Protein AF-A0A822GKU7-F1 (afdb_monomer_lite)

Structure (mmCIF, N/CA/C/O backbone):
data_AF-A0A822GKU7-F1
#
_entry.id   AF-A0A822GKU7-F1
#
loop_
_atom_site.group_PDB
_atom_site.id
_atom_site.type_symbol
_atom_site.label_atom_id
_atom_site.label_alt_id
_atom_site.label_comp_id
_atom_site.label_asym_id
_atom_site.label_entity_id
_atom_site.label_seq_id
_atom_site.pdbx_PDB_ins_code
_atom_site.Cartn_x
_atom_site.Cartn_y
_atom_site.Cartn_z
_atom_site.occupancy
_atom_site.B_iso_or_equiv
_atom_site.auth_seq_id
_atom_site.auth_comp_id
_atom_site.auth_asym_id
_atom_site.auth_atom_id
_atom_site.pdbx_PDB_model_num
ATOM 1 N N . PHE A 1 1 ? -7.610 19.304 4.321 1.00 60.22 1 PHE A N 1
ATOM 2 C CA . PHE A 1 1 ? -6.460 18.652 4.971 1.00 60.22 1 PHE A CA 1
ATOM 3 C C . PHE A 1 1 ? -5.794 19.687 5.851 1.00 60.22 1 PHE A C 1
ATOM 5 O O . PHE A 1 1 ? -5.319 20.675 5.310 1.00 60.22 1 PHE A O 1
ATOM 12 N N . GLU A 1 2 ? -5.860 19.538 7.175 1.00 70.50 2 GLU A N 1
ATOM 13 C CA . GLU A 1 2 ? -5.303 20.542 8.098 1.00 70.50 2 GLU A CA 1
ATOM 14 C C . GLU A 1 2 ? -3.839 20.234 8.445 1.00 70.50 2 GLU A C 1
ATOM 16 O O . GLU A 1 2 ? -3.023 21.150 8.479 1.00 70.50 2 GLU A O 1
ATOM 21 N N . HIS A 1 3 ? -3.467 18.950 8.588 1.00 82.50 3 HIS A N 1
ATOM 22 C CA . HIS A 1 3 ? -2.095 18.525 8.893 1.00 82.50 3 HIS A CA 1
ATOM 23 C C . HIS A 1 3 ? -1.726 17.175 8.252 1.00 82.50 3 HIS A C 1
ATOM 25 O O . HIS A 1 3 ? -2.562 16.278 8.136 1.00 82.50 3 HIS A O 1
ATOM 31 N N . VAL A 1 4 ? -0.449 17.009 7.880 1.00 83.69 4 VAL A N 1
ATOM 32 C CA . VAL A 1 4 ? 0.063 15.784 7.228 1.00 83.69 4 VAL A CA 1
ATOM 33 C C . VAL A 1 4 ? 0.046 14.560 8.150 1.00 83.69 4 VAL A C 1
ATOM 35 O O . VAL A 1 4 ? -0.083 13.442 7.674 1.00 83.69 4 VAL A O 1
ATOM 38 N N . ASN A 1 5 ? 0.140 14.772 9.466 1.00 86.19 5 ASN A N 1
ATOM 39 C CA . ASN A 1 5 ? 0.141 13.720 10.483 1.00 86.19 5 ASN A CA 1
ATOM 40 C C . ASN A 1 5 ? -1.225 13.630 11.184 1.00 86.19 5 ASN A C 1
ATOM 42 O O . ASN A 1 5 ? -1.314 13.633 12.410 1.00 86.19 5 ASN A O 1
ATOM 46 N N . THR A 1 6 ? -2.306 13.654 10.402 1.00 88.50 6 THR A N 1
ATOM 47 C CA . THR A 1 6 ? -3.644 13.422 10.959 1.00 88.50 6 THR A CA 1
ATOM 48 C C . THR A 1 6 ? -3.729 11.961 11.423 1.00 88.50 6 THR A C 1
ATOM 50 O O . THR A 1 6 ? -3.396 11.087 10.619 1.00 88.50 6 THR A O 1
ATOM 53 N N . PRO A 1 7 ? -4.170 11.678 12.664 1.00 91.00 7 PRO A N 1
ATOM 54 C CA . PRO A 1 7 ? -4.293 10.312 13.165 1.00 91.00 7 PRO A CA 1
ATOM 55 C C . PRO A 1 7 ? -5.258 9.459 12.344 1.00 91.00 7 PRO A C 1
ATOM 57 O O . PRO A 1 7 ? -6.225 9.973 11.772 1.00 91.00 7 PRO A O 1
ATOM 60 N N . PHE A 1 8 ? -5.029 8.148 12.364 1.00 92.25 8 PHE A N 1
ATOM 61 C CA . PHE A 1 8 ? -5.957 7.173 11.811 1.00 92.25 8 PHE A CA 1
ATOM 62 C C . PHE A 1 8 ? -7.338 7.278 12.471 1.00 92.25 8 PHE A C 1
ATOM 64 O O . PHE A 1 8 ? -7.472 7.292 13.695 1.00 92.25 8 PHE A O 1
ATOM 71 N N . ASP A 1 9 ? -8.381 7.322 11.645 1.00 92.44 9 ASP A N 1
ATOM 72 C CA . ASP A 1 9 ? -9.775 7.289 12.073 1.00 92.44 9 ASP A CA 1
ATOM 73 C C . ASP A 1 9 ? -10.513 6.093 11.459 1.00 92.44 9 ASP A C 1
ATOM 75 O O . ASP A 1 9 ? -10.900 6.106 10.286 1.00 92.44 9 ASP A O 1
ATOM 79 N N . ASN A 1 10 ? -10.794 5.077 12.278 1.00 92.69 10 ASN A N 1
ATOM 80 C CA . ASN A 1 10 ? -11.506 3.879 11.834 1.00 92.69 10 ASN A CA 1
ATOM 81 C C . ASN A 1 10 ? -12.940 4.161 11.337 1.00 92.69 10 ASN A C 1
ATOM 83 O O . ASN A 1 10 ? -13.558 3.317 10.690 1.00 92.69 10 ASN A O 1
ATOM 87 N N . LYS A 1 11 ? -13.521 5.340 11.590 1.00 93.81 11 LYS A N 1
ATOM 88 C CA . LYS A 1 11 ? -14.833 5.693 11.023 1.00 93.81 11 LYS A CA 1
ATOM 89 C C . LYS A 1 11 ? -14.733 6.023 9.534 1.00 93.81 11 LYS A C 1
ATOM 91 O O . LYS A 1 11 ? -15.667 5.725 8.789 1.00 93.81 11 LYS A O 1
ATOM 96 N N . LYS A 1 12 ? -13.600 6.563 9.077 1.00 91.44 12 LYS A N 1
ATOM 97 C CA . LYS A 1 12 ? -13.335 6.852 7.658 1.00 91.44 12 LYS A CA 1
ATOM 98 C C . LYS A 1 12 ? -13.034 5.573 6.881 1.00 91.44 12 LYS A C 1
ATOM 100 O O . LYS A 1 12 ? -12.815 4.509 7.459 1.00 91.44 12 LYS A O 1
ATOM 105 N N . PHE A 1 13 ? -13.063 5.648 5.555 1.00 91.94 13 PHE A N 1
ATOM 106 C CA . PHE A 1 13 ? -12.635 4.526 4.724 1.00 91.94 13 PHE A CA 1
ATOM 107 C C . PHE A 1 13 ? -11.136 4.242 4.928 1.00 91.94 13 PHE A C 1
ATOM 109 O O . PHE A 1 13 ? -10.328 5.169 4.889 1.00 91.94 13 PHE A O 1
ATOM 116 N N . ASN A 1 14 ? -10.788 2.970 5.129 1.00 93.56 14 ASN A N 1
ATOM 117 C CA . ASN A 1 14 ? -9.424 2.467 5.296 1.00 93.56 14 ASN A CA 1
ATOM 118 C C . ASN A 1 14 ? -9.326 1.039 4.731 1.00 93.56 14 ASN A C 1
ATOM 120 O O . ASN A 1 14 ? -10.351 0.400 4.471 1.00 93.56 14 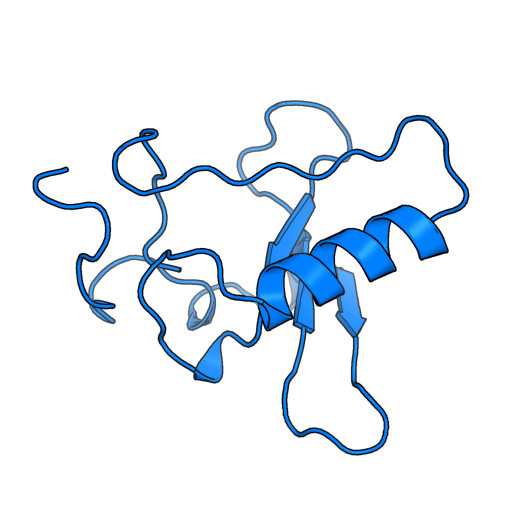ASN A O 1
ATOM 124 N N . PHE A 1 15 ? -8.109 0.520 4.558 1.00 94.25 15 PHE A N 1
ATOM 125 C CA . PHE A 1 15 ? -7.909 -0.768 3.889 1.00 94.25 15 PHE A CA 1
ATOM 126 C C . PHE A 1 15 ? -8.292 -2.001 4.724 1.00 94.25 15 PHE A C 1
ATOM 128 O O . PHE A 1 15 ? -8.282 -3.104 4.183 1.00 94.25 15 PHE A O 1
ATOM 135 N N . ASN A 1 16 ? -8.720 -1.861 5.986 1.00 93.56 16 ASN A N 1
ATOM 136 C CA . ASN A 1 16 ? -9.376 -2.958 6.721 1.00 93.56 16 ASN A CA 1
ATOM 137 C C . ASN A 1 16 ? -10.814 -3.214 6.241 1.00 93.56 16 ASN A C 1
ATOM 139 O O . ASN A 1 16 ? -11.422 -4.202 6.639 1.00 93.56 16 ASN A O 1
ATOM 143 N N . LYS A 1 17 ? -11.360 -2.340 5.384 1.00 94.25 17 LYS A N 1
ATOM 144 C CA . LYS A 1 17 ? -12.740 -2.413 4.876 1.00 94.25 17 LYS A CA 1
ATOM 145 C C . LYS A 1 17 ? -12.851 -2.888 3.424 1.00 94.25 17 LYS A C 1
ATOM 147 O O . LYS A 1 17 ? -13.963 -2.927 2.902 1.00 94.25 17 LYS A O 1
ATOM 152 N N . ILE A 1 18 ? -11.730 -3.191 2.766 1.00 94.69 18 ILE A N 1
ATOM 153 C CA . ILE A 1 18 ? -11.745 -3.780 1.417 1.00 94.69 18 ILE A CA 1
ATOM 154 C C . ILE A 1 18 ? -12.233 -5.223 1.484 1.00 94.69 18 ILE A C 1
ATOM 156 O O . ILE A 1 18 ? -12.136 -5.869 2.531 1.00 94.69 18 ILE A O 1
ATOM 160 N N . LYS A 1 19 ? -12.720 -5.731 0.358 1.00 95.12 19 LYS A N 1
ATOM 161 C CA . LYS A 1 19 ? -13.078 -7.141 0.236 1.00 95.12 19 LYS A CA 1
ATOM 162 C C . LYS A 1 19 ? -11.851 -7.985 -0.092 1.00 95.12 19 LYS A C 1
ATOM 164 O O . LYS A 1 19 ? -10.893 -7.492 -0.687 1.00 95.12 19 LYS A O 1
ATOM 169 N N . ASP A 1 20 ? -11.901 -9.267 0.246 1.00 94.12 20 ASP A N 1
ATOM 170 C CA . ASP A 1 20 ? -10.785 -10.179 -0.011 1.00 94.12 20 ASP A CA 1
ATOM 171 C C . ASP A 1 20 ? -10.527 -10.363 -1.515 1.00 94.12 20 ASP A C 1
ATOM 173 O O . ASP A 1 20 ? -9.384 -10.557 -1.917 1.00 94.12 20 ASP A O 1
ATOM 177 N N . GLU A 1 21 ? -11.545 -10.208 -2.372 1.00 95.62 21 GLU A N 1
ATOM 178 C CA . GLU A 1 21 ? -11.378 -10.295 -3.830 1.00 95.62 21 GLU A CA 1
ATOM 179 C C . GLU A 1 21 ? -10.609 -9.106 -4.431 1.00 95.62 21 GLU A C 1
ATOM 181 O O . GLU A 1 21 ? -10.190 -9.162 -5.587 1.00 95.62 21 GLU A O 1
ATOM 186 N N . GLU A 1 22 ? -10.417 -8.023 -3.671 1.00 95.81 22 GLU A N 1
ATOM 187 C CA . GLU A 1 22 ? -9.589 -6.886 -4.089 1.00 95.81 22 GLU A CA 1
ATOM 188 C C . GLU A 1 22 ? -8.092 -7.146 -3.847 1.00 95.81 22 GLU A C 1
ATOM 190 O O . GLU A 1 22 ? -7.255 -6.376 -4.320 1.00 95.81 22 GLU A O 1
ATOM 195 N N . ILE A 1 23 ? -7.731 -8.219 -3.135 1.00 95.62 23 ILE A N 1
ATOM 196 C CA . ILE A 1 23 ? -6.344 -8.570 -2.818 1.00 95.62 23 ILE A CA 1
ATOM 197 C C . ILE A 1 23 ? -5.757 -9.416 -3.952 1.00 95.62 23 ILE A C 1
ATOM 199 O O . ILE A 1 23 ? -6.228 -10.514 -4.235 1.00 95.62 23 ILE A O 1
ATOM 203 N N . LEU A 1 24 ? -4.692 -8.918 -4.588 1.00 94.62 24 LEU A N 1
ATOM 204 C CA . LEU A 1 24 ? -3.964 -9.653 -5.629 1.00 94.62 24 LEU A CA 1
ATOM 205 C C . LEU A 1 24 ? -2.867 -10.530 -5.030 1.00 94.62 24 LEU A C 1
ATOM 207 O O . LEU A 1 24 ? -2.710 -11.684 -5.421 1.00 94.62 24 LEU A O 1
ATOM 211 N N . PHE A 1 25 ? -2.103 -9.973 -4.088 1.00 91.62 25 PHE A N 1
ATOM 212 C CA . PHE A 1 25 ? -0.977 -10.651 -3.454 1.00 91.62 25 PHE A CA 1
ATOM 213 C C . PHE A 1 25 ? -0.870 -10.259 -1.976 1.00 91.62 25 PHE A C 1
ATOM 215 O O . PHE A 1 25 ? -1.065 -9.091 -1.629 1.00 91.62 25 PHE A O 1
ATOM 222 N N . SER A 1 26 ? -0.504 -11.232 -1.137 1.00 89.81 26 SER A N 1
ATOM 223 C CA . SER A 1 26 ? 0.020 -11.011 0.216 1.00 89.81 26 SER A CA 1
ATOM 224 C C . SER A 1 26 ? 1.512 -11.293 0.190 1.00 89.81 26 SER A C 1
ATOM 226 O O . SER A 1 26 ? 1.938 -12.341 -0.298 1.00 89.81 26 SER A O 1
ATOM 228 N N . LEU A 1 27 ? 2.298 -10.341 0.670 1.00 84.31 27 LEU A N 1
ATOM 229 C CA . LEU A 1 27 ? 3.736 -10.460 0.821 1.00 84.31 27 LEU A CA 1
ATOM 230 C C . LEU A 1 27 ? 4.023 -10.601 2.308 1.00 84.31 27 LEU A C 1
ATOM 232 O O . LEU A 1 27 ? 3.950 -9.630 3.062 1.00 84.31 27 LEU A O 1
ATOM 236 N N . ASP A 1 28 ? 4.346 -11.828 2.696 1.00 78.81 28 ASP A N 1
ATOM 237 C CA . ASP A 1 28 ? 4.675 -12.177 4.068 1.00 78.81 28 ASP A CA 1
ATOM 238 C C . ASP A 1 28 ? 6.205 -12.248 4.181 1.00 78.81 28 ASP A C 1
ATOM 240 O O . ASP A 1 28 ? 6.861 -12.998 3.450 1.00 78.81 28 ASP A O 1
ATOM 244 N N . LYS A 1 29 ? 6.807 -11.464 5.081 1.00 68.75 29 LYS A N 1
ATOM 245 C CA . LYS A 1 29 ? 8.222 -11.653 5.432 1.00 68.75 29 LYS A CA 1
ATOM 246 C C . LYS A 1 29 ? 8.310 -12.857 6.366 1.00 68.75 29 LYS A C 1
ATOM 248 O O . LYS A 1 29 ? 7.614 -12.883 7.373 1.00 68.75 29 LYS A O 1
ATOM 253 N N . GLU A 1 30 ? 9.187 -13.823 6.068 1.00 60.12 30 GLU A N 1
ATOM 254 C CA . GLU A 1 30 ? 9.276 -15.152 6.723 1.00 60.12 30 GLU A CA 1
ATOM 255 C C . GLU A 1 30 ? 9.431 -15.150 8.263 1.00 60.12 30 GLU A C 1
ATOM 257 O O . GLU A 1 30 ? 9.459 -16.211 8.881 1.00 60.12 30 GLU A O 1
ATOM 262 N N . GLN A 1 31 ? 9.524 -13.990 8.917 1.00 60.00 31 GLN A N 1
ATOM 263 C CA . GLN A 1 31 ? 9.655 -13.852 10.371 1.00 60.00 31 GLN A CA 1
ATOM 264 C C . GLN A 1 31 ? 8.901 -12.643 10.956 1.00 60.00 31 GLN A C 1
ATOM 266 O O . GLN A 1 31 ? 9.083 -12.334 12.132 1.00 60.00 31 GLN A O 1
ATOM 271 N N . GLN A 1 32 ? 8.074 -11.943 10.170 1.00 63.34 32 GLN A N 1
ATOM 272 C CA . GLN A 1 32 ? 7.280 -10.803 10.644 1.00 63.34 32 GLN A CA 1
ATOM 273 C C . GLN A 1 32 ? 5.788 -11.100 10.516 1.00 63.34 32 GLN A C 1
ATOM 275 O O . GLN A 1 32 ? 5.354 -11.819 9.620 1.00 63.34 32 GLN A O 1
ATOM 280 N N . THR A 1 33 ? 4.998 -10.556 11.441 1.00 66.19 33 THR A N 1
ATOM 281 C CA . THR A 1 33 ? 3.531 -10.618 11.363 1.00 66.19 33 THR A CA 1
ATOM 282 C C . THR A 1 33 ? 2.960 -9.640 10.343 1.00 66.19 33 THR A C 1
ATOM 284 O O . THR A 1 33 ? 1.788 -9.761 9.994 1.00 66.19 33 THR A O 1
ATOM 287 N N . ASP A 1 34 ? 3.782 -8.702 9.876 1.00 70.31 34 ASP A N 1
ATOM 288 C CA . ASP A 1 34 ? 3.399 -7.638 8.965 1.00 70.31 34 ASP A CA 1
ATOM 289 C C . ASP A 1 34 ? 2.957 -8.221 7.623 1.00 70.31 34 ASP A C 1
ATOM 291 O O . ASP A 1 34 ? 3.730 -8.864 6.908 1.00 70.31 34 ASP A O 1
ATOM 295 N N . LYS A 1 35 ? 1.692 -7.975 7.272 1.00 84.31 35 LYS A N 1
ATOM 296 C CA . LYS A 1 35 ? 1.106 -8.421 6.005 1.00 84.31 35 LYS A CA 1
ATOM 297 C C . LYS A 1 35 ? 1.040 -7.266 5.032 1.00 84.31 35 LYS A C 1
ATOM 299 O O . LYS A 1 35 ? 0.108 -6.459 5.065 1.00 84.31 35 LYS A O 1
ATOM 304 N N . HIS A 1 36 ? 2.038 -7.179 4.163 1.00 91.75 36 HIS A N 1
ATOM 305 C CA . HIS A 1 36 ? 2.011 -6.213 3.077 1.00 91.75 36 HIS A CA 1
ATOM 306 C C . HIS A 1 36 ? 1.115 -6.732 1.958 1.00 91.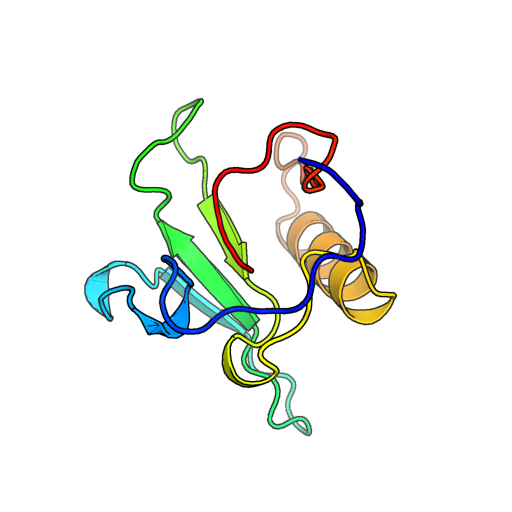75 36 HIS A C 1
ATOM 308 O O . HIS A 1 36 ? 1.240 -7.878 1.528 1.00 91.75 36 HIS A O 1
ATOM 314 N N . LEU A 1 37 ? 0.211 -5.891 1.468 1.00 94.19 37 LEU A N 1
ATOM 315 C CA . LEU A 1 37 ? -0.738 -6.277 0.433 1.00 94.19 37 LEU A CA 1
ATOM 316 C C . LEU A 1 37 ? -0.491 -5.496 -0.852 1.00 94.19 37 LEU A C 1
ATOM 318 O O . LEU A 1 37 ? -0.176 -4.304 -0.837 1.00 94.19 37 LEU A O 1
ATOM 322 N N . ILE A 1 38 ? -0.710 -6.175 -1.972 1.00 95.00 38 ILE A N 1
ATOM 323 C CA . ILE A 1 38 ? -0.886 -5.548 -3.278 1.00 95.00 38 ILE A CA 1
ATOM 324 C C . ILE A 1 38 ? -2.352 -5.726 -3.642 1.00 95.00 38 ILE A C 1
ATOM 326 O O . ILE A 1 38 ? -2.829 -6.857 -3.764 1.00 95.00 38 ILE A O 1
ATOM 330 N N . ILE A 1 39 ? -3.068 -4.617 -3.807 1.00 96.38 39 ILE A N 1
ATOM 331 C CA . ILE A 1 39 ? -4.517 -4.639 -4.026 1.00 96.38 39 ILE A CA 1
ATOM 332 C C . ILE A 1 39 ? -4.905 -3.948 -5.332 1.00 96.38 39 ILE A C 1
ATOM 334 O O . ILE A 1 39 ? -4.201 -3.069 -5.843 1.00 96.38 39 ILE A O 1
ATOM 338 N N . ILE A 1 40 ? -6.062 -4.337 -5.857 1.00 95.75 40 ILE A N 1
ATOM 339 C CA . ILE A 1 40 ? -6.713 -3.680 -6.984 1.00 95.75 40 ILE A CA 1
ATOM 340 C C . ILE A 1 40 ? -7.068 -2.249 -6.576 1.00 95.75 40 ILE A C 1
ATOM 342 O O . ILE A 1 40 ? -7.691 -2.014 -5.542 1.00 95.75 40 ILE A O 1
ATOM 346 N N . ASN A 1 41 ? -6.709 -1.274 -7.412 1.00 94.81 41 ASN A N 1
ATOM 347 C CA . ASN A 1 41 ? -7.248 0.068 -7.263 1.00 94.81 41 ASN A CA 1
ATOM 348 C C . ASN A 1 41 ? -8.617 0.146 -7.951 1.00 94.81 41 ASN A C 1
ATOM 350 O O . ASN A 1 41 ? -8.687 0.127 -9.179 1.00 94.81 41 ASN A O 1
ATOM 354 N N . ASN A 1 42 ? -9.694 0.280 -7.173 1.00 92.06 42 ASN A N 1
ATOM 355 C CA . ASN A 1 42 ? -11.060 0.423 -7.693 1.00 92.06 42 ASN A CA 1
ATOM 356 C C . ASN A 1 42 ? -11.315 1.779 -8.404 1.00 92.06 42 ASN A C 1
ATOM 358 O O . ASN A 1 42 ? -12.349 1.983 -9.033 1.00 92.06 42 ASN A O 1
ATOM 362 N N . ALA A 1 43 ? -10.363 2.715 -8.337 1.00 91.19 43 ALA A N 1
ATOM 363 C CA . ALA A 1 43 ? -10.358 3.972 -9.084 1.00 91.19 43 ALA A CA 1
ATOM 364 C C . ALA A 1 43 ? -8.969 4.217 -9.717 1.00 91.19 43 ALA A C 1
ATOM 366 O O . ALA A 1 43 ? -8.219 5.102 -9.288 1.00 91.19 43 ALA A O 1
ATOM 367 N N . PRO A 1 44 ? -8.571 3.411 -10.717 1.00 92.12 44 PRO A N 1
ATOM 368 C CA . PRO A 1 44 ? -7.227 3.465 -11.268 1.00 92.12 44 PRO A CA 1
ATOM 369 C C . PRO A 1 44 ? -7.022 4.721 -12.132 1.00 92.12 44 PRO A C 1
ATOM 371 O O . PRO A 1 44 ? -7.870 5.075 -12.946 1.00 92.12 44 PRO A O 1
ATOM 374 N N . ILE A 1 45 ? -5.858 5.371 -12.008 1.00 88.88 45 ILE A N 1
ATOM 375 C CA . ILE A 1 45 ? -5.488 6.529 -12.852 1.00 88.88 45 ILE A CA 1
ATOM 376 C C . ILE A 1 45 ? -5.087 6.067 -14.265 1.00 88.88 45 ILE A C 1
ATOM 378 O O . ILE A 1 45 ? -5.260 6.790 -15.245 1.00 88.88 45 ILE A O 1
ATOM 382 N N . ARG A 1 46 ? -4.524 4.858 -14.370 1.00 89.44 46 ARG A N 1
ATOM 383 C CA . ARG A 1 46 ? -4.082 4.204 -15.610 1.00 89.44 46 ARG A CA 1
ATOM 384 C C . ARG A 1 46 ? -4.309 2.688 -15.516 1.00 89.44 46 ARG A C 1
ATOM 386 O O . ARG A 1 46 ? -4.433 2.177 -14.403 1.00 89.44 46 ARG A O 1
ATOM 393 N N . PRO A 1 47 ? -4.336 1.956 -16.646 1.00 91.31 47 PRO A N 1
ATOM 394 C CA . PRO A 1 47 ? -4.377 0.495 -16.627 1.00 91.31 47 PRO A CA 1
ATOM 395 C C . PRO A 1 47 ? -3.275 -0.099 -15.741 1.00 91.31 47 PRO A C 1
ATOM 397 O O . PRO A 1 47 ? -2.162 0.424 -15.709 1.00 91.31 47 PRO A O 1
ATOM 400 N N . TYR A 1 48 ? -3.598 -1.189 -15.039 1.00 90.81 48 TYR A N 1
ATOM 401 C CA . TYR A 1 48 ? -2.692 -1.911 -14.126 1.00 90.81 48 TYR A CA 1
ATOM 402 C C . TYR A 1 48 ? -2.218 -1.112 -12.900 1.00 90.81 48 TYR A C 1
ATOM 404 O O . TYR A 1 48 ? -1.256 -1.496 -12.239 1.00 90.81 48 TYR A O 1
ATOM 412 N N . HIS A 1 49 ? -2.892 -0.008 -12.571 1.00 94.56 49 HIS A N 1
ATOM 413 C CA . HIS A 1 49 ? -2.619 0.743 -11.352 1.00 94.56 49 HIS A CA 1
ATOM 414 C C . HIS A 1 49 ? -3.099 -0.042 -10.123 1.00 94.56 49 HIS A C 1
ATOM 416 O O . HIS A 1 49 ? -4.298 -0.253 -9.941 1.00 94.56 49 HIS A O 1
ATOM 422 N N . VAL A 1 50 ? -2.151 -0.460 -9.289 1.00 95.19 50 VAL A N 1
ATOM 423 C CA . VAL A 1 50 ? -2.382 -1.170 -8.024 1.00 95.19 50 VAL A CA 1
ATOM 424 C C . VAL A 1 50 ? -2.027 -0.273 -6.844 1.00 95.19 50 VAL A C 1
ATOM 426 O O . VAL A 1 50 ? -1.353 0.745 -7.013 1.00 95.19 50 VAL A O 1
ATOM 429 N N . LEU A 1 51 ? -2.476 -0.645 -5.650 1.00 95.69 51 LEU A N 1
ATOM 430 C CA . LEU A 1 51 ? -2.078 0.017 -4.411 1.00 95.69 51 LEU A CA 1
ATOM 431 C C . LEU A 1 51 ? -1.183 -0.915 -3.597 1.00 95.69 51 LEU A C 1
ATOM 433 O O . LEU A 1 51 ? -1.484 -2.100 -3.446 1.00 95.69 51 LEU A O 1
ATOM 437 N N . LEU A 1 52 ? -0.093 -0.353 -3.077 1.00 95.00 52 LEU A N 1
ATOM 438 C CA . LEU A 1 52 ? 0.781 -1.000 -2.108 1.00 95.00 52 LEU A CA 1
ATOM 439 C C . LEU A 1 52 ? 0.300 -0.608 -0.713 1.00 95.00 52 LEU A C 1
ATOM 441 O O . LEU A 1 52 ? 0.311 0.573 -0.367 1.00 95.00 52 LEU A O 1
ATOM 445 N N . VAL A 1 53 ? -0.137 -1.588 0.070 1.00 94.62 53 VAL A N 1
ATOM 446 C CA . VAL A 1 53 ? -0.674 -1.373 1.414 1.00 94.62 53 VAL A CA 1
ATOM 447 C C . VAL A 1 53 ? 0.278 -2.000 2.419 1.00 94.62 53 VAL A C 1
ATOM 449 O O . VAL A 1 53 ? 0.333 -3.221 2.563 1.00 94.62 53 VAL A O 1
ATOM 452 N N . HIS A 1 54 ? 1.047 -1.147 3.094 1.00 92.06 54 HIS A N 1
ATOM 453 C CA . HIS A 1 54 ? 1.813 -1.548 4.269 1.00 92.06 54 HIS A CA 1
ATOM 454 C C . HIS A 1 54 ? 0.848 -1.871 5.416 1.00 92.06 54 HIS A C 1
ATOM 456 O O . HIS A 1 54 ? -0.216 -1.254 5.504 1.00 92.06 54 HIS A O 1
ATOM 462 N N . ASP A 1 55 ? 1.222 -2.857 6.234 1.00 89.88 55 ASP A N 1
ATOM 463 C CA . ASP A 1 55 ? 0.356 -3.617 7.142 1.00 89.88 55 ASP A CA 1
ATOM 464 C C . ASP A 1 55 ? -0.874 -2.840 7.633 1.00 89.88 55 ASP A C 1
ATOM 466 O O . ASP A 1 55 ? -0.796 -1.881 8.408 1.00 89.88 55 ASP A O 1
ATOM 470 N N . ARG A 1 56 ? -2.047 -3.286 7.166 1.00 90.50 56 ARG A N 1
ATOM 471 C CA . ARG A 1 56 ? -3.298 -2.587 7.445 1.00 90.50 56 ARG A CA 1
ATOM 472 C C . ARG A 1 56 ? -3.740 -2.638 8.908 1.00 90.50 56 ARG A C 1
ATOM 474 O O . ARG A 1 56 ? -4.544 -1.808 9.332 1.00 90.50 56 ARG A O 1
ATOM 481 N N . GLN A 1 57 ? -3.205 -3.584 9.676 1.00 89.94 57 GLN A N 1
ATOM 482 C CA . GLN A 1 57 ? -3.542 -3.775 11.084 1.00 89.94 57 GLN A CA 1
ATOM 483 C C . GLN A 1 57 ? -2.826 -2.785 12.004 1.00 89.94 57 GLN A C 1
ATOM 485 O O . GLN A 1 57 ? -3.254 -2.611 13.142 1.00 89.94 57 GLN A O 1
ATOM 490 N N . LEU A 1 58 ? -1.780 -2.105 11.520 1.00 89.50 58 LEU A N 1
ATOM 491 C CA . LEU A 1 58 ? -1.056 -1.106 12.309 1.00 89.50 58 LEU A CA 1
ATOM 492 C C . LEU A 1 58 ? -1.844 0.195 12.514 1.00 89.50 58 LEU A C 1
ATOM 494 O O . LEU A 1 58 ? -1.462 0.987 13.373 1.00 89.50 58 LEU A O 1
ATOM 498 N N . GLU A 1 59 ? -2.910 0.427 11.734 1.00 91.62 59 GLU A N 1
ATOM 499 C CA . GLU A 1 59 ? -3.791 1.602 11.855 1.00 91.62 59 GLU A CA 1
ATOM 500 C C . GLU A 1 59 ? -3.002 2.926 11.949 1.00 91.62 59 GLU A C 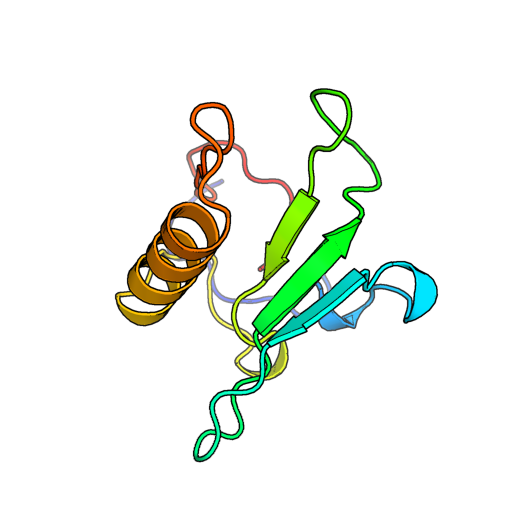1
ATOM 502 O O . GLU A 1 59 ? -3.270 3.798 12.777 1.00 91.62 59 GLU A O 1
ATOM 507 N N . GLN A 1 60 ? -1.969 3.060 11.112 1.00 89.56 60 GLN A N 1
ATOM 508 C CA . GLN A 1 60 ? -1.066 4.208 11.135 1.00 89.56 60 GLN A CA 1
ATOM 509 C C . GLN A 1 60 ? -1.671 5.423 10.425 1.00 89.56 60 GLN A C 1
ATOM 511 O O . GLN A 1 60 ? -2.498 5.312 9.518 1.00 89.56 60 GLN A O 1
ATOM 516 N N . SER A 1 61 ? -1.225 6.614 10.830 1.00 88.75 61 SER A N 1
ATOM 517 C CA . SER A 1 61 ? -1.416 7.826 10.031 1.00 88.75 61 SER A CA 1
ATOM 518 C C . SER A 1 61 ? -0.798 7.634 8.644 1.00 88.75 61 SER A C 1
ATOM 520 O O . SER A 1 61 ? 0.233 6.976 8.520 1.00 88.75 61 SER A O 1
ATOM 522 N N . GLN A 1 62 ? -1.357 8.293 7.627 1.00 88.44 62 GLN A N 1
ATOM 523 C CA . GLN A 1 62 ? -0.843 8.268 6.253 1.00 88.44 62 GLN A CA 1
ATOM 524 C C . GLN A 1 62 ? 0.460 9.078 6.122 1.00 88.44 62 GLN A C 1
ATOM 526 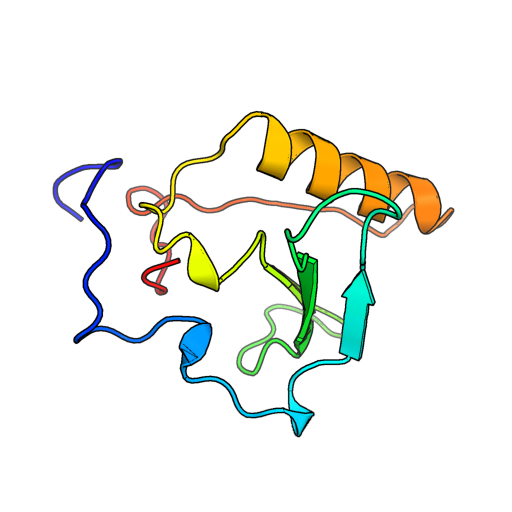O O . GLN A 1 62 ? 0.515 10.175 5.554 1.00 88.44 62 GLN A O 1
ATOM 531 N N . VAL A 1 63 ? 1.521 8.535 6.707 1.00 89.19 63 VAL A N 1
ATOM 532 C CA . VAL A 1 63 ? 2.870 9.082 6.772 1.00 89.19 63 VAL A CA 1
ATOM 533 C C . VAL A 1 63 ? 3.824 7.999 6.296 1.00 89.19 63 VAL A C 1
ATOM 535 O O . VAL A 1 63 ? 3.730 6.842 6.693 1.00 89.19 63 VAL A O 1
ATOM 538 N N . LEU A 1 64 ? 4.759 8.382 5.433 1.00 91.19 64 LEU A N 1
ATOM 539 C CA . LEU A 1 64 ? 5.718 7.445 4.875 1.00 91.19 64 LEU A CA 1
ATOM 540 C C . LEU A 1 64 ? 6.779 7.083 5.927 1.00 91.19 64 LEU A C 1
ATOM 542 O O . LEU A 1 64 ? 7.585 7.930 6.316 1.00 91.19 64 LEU A O 1
ATOM 546 N N . THR A 1 65 ? 6.771 5.833 6.388 1.00 91.56 65 THR A N 1
ATOM 547 C CA . THR A 1 65 ? 7.789 5.271 7.289 1.00 91.56 65 THR A CA 1
ATOM 548 C C . THR A 1 65 ? 8.950 4.664 6.494 1.00 91.56 65 THR A C 1
ATOM 550 O O . THR A 1 65 ? 8.863 4.487 5.276 1.00 91.56 65 THR A O 1
ATOM 553 N N . ILE A 1 66 ? 10.046 4.320 7.180 1.00 92.38 66 ILE A N 1
ATOM 554 C CA . ILE A 1 66 ? 11.162 3.586 6.559 1.00 92.38 66 ILE A CA 1
ATOM 555 C C . ILE A 1 66 ? 10.674 2.236 6.022 1.00 92.38 66 ILE A C 1
ATOM 557 O O . ILE A 1 66 ? 11.013 1.884 4.895 1.00 92.38 66 ILE A O 1
ATOM 561 N N . ASP A 1 67 ? 9.826 1.530 6.768 1.00 89.56 67 ASP A N 1
ATOM 562 C CA . ASP A 1 67 ? 9.300 0.227 6.354 1.00 89.56 67 ASP A CA 1
ATOM 563 C C . ASP A 1 67 ? 8.427 0.339 5.098 1.00 89.56 67 ASP A C 1
ATOM 565 O O . ASP A 1 67 ? 8.563 -0.474 4.183 1.00 89.56 67 ASP A O 1
ATOM 569 N N . CYS A 1 68 ? 7.622 1.404 4.973 1.00 91.50 68 CYS A N 1
ATOM 570 C CA . CYS A 1 68 ? 6.879 1.699 3.744 1.00 91.50 68 CYS A CA 1
ATOM 571 C C . CYS A 1 68 ? 7.807 1.943 2.543 1.00 91.50 68 CYS A C 1
ATOM 573 O O . CYS A 1 68 ? 7.518 1.485 1.436 1.00 91.50 68 CYS A O 1
ATOM 575 N N . ILE A 1 69 ? 8.920 2.663 2.742 1.00 93.62 69 ILE A N 1
ATOM 576 C CA . ILE A 1 69 ? 9.907 2.925 1.681 1.00 93.62 69 ILE A CA 1
ATOM 577 C C . ILE A 1 69 ? 10.580 1.624 1.252 1.00 93.62 69 ILE A C 1
ATOM 579 O O . ILE A 1 69 ? 10.677 1.361 0.054 1.00 93.62 69 ILE A O 1
ATOM 583 N N . VAL A 1 70 ? 11.025 0.814 2.214 1.00 92.19 70 VAL A N 1
ATOM 584 C CA . VAL A 1 70 ? 11.664 -0.481 1.953 1.00 92.19 70 VAL A CA 1
ATOM 585 C C . VAL A 1 70 ? 10.705 -1.393 1.198 1.00 92.19 70 VAL A C 1
ATOM 587 O O . VAL A 1 70 ? 11.075 -1.907 0.148 1.00 92.19 70 VAL A O 1
ATOM 590 N N . PHE A 1 71 ? 9.458 -1.512 1.655 1.00 91.56 71 PHE A N 1
ATOM 591 C CA . PHE A 1 71 ? 8.431 -2.307 0.987 1.00 91.56 71 PHE A CA 1
ATOM 592 C C . PHE A 1 71 ? 8.186 -1.846 -0.460 1.00 91.56 71 PHE A C 1
ATOM 594 O O . PHE A 1 71 ? 8.207 -2.656 -1.389 1.00 91.56 71 PHE A O 1
ATOM 601 N N . GLY A 1 72 ? 8.002 -0.540 -0.679 1.00 93.44 72 GLY A N 1
ATOM 602 C CA . GLY A 1 72 ? 7.799 0.006 -2.021 1.00 93.44 72 GLY A CA 1
ATOM 603 C C . GLY A 1 72 ? 9.001 -0.220 -2.941 1.00 93.44 72 GLY A C 1
ATOM 604 O O . GLY A 1 72 ? 8.831 -0.565 -4.111 1.00 93.44 72 GLY A O 1
ATOM 605 N N . PHE A 1 73 ? 10.216 -0.066 -2.413 1.00 93.00 73 PHE A N 1
ATOM 606 C CA . PHE A 1 73 ? 11.445 -0.306 -3.161 1.00 93.00 73 PHE A CA 1
ATOM 607 C C . PHE A 1 73 ? 11.620 -1.785 -3.519 1.00 93.00 73 PHE A C 1
ATOM 609 O O . PHE A 1 73 ? 11.887 -2.093 -4.679 1.00 93.00 73 PHE A O 1
ATOM 616 N N . GLU A 1 74 ? 11.425 -2.692 -2.556 1.00 91.19 74 GLU A N 1
ATOM 617 C CA . GLU A 1 74 ? 11.468 -4.144 -2.763 1.00 91.19 74 GLU A CA 1
ATOM 618 C C . GLU A 1 74 ? 10.477 -4.558 -3.855 1.00 91.19 74 GLU A C 1
ATOM 620 O O . GLU A 1 74 ? 10.866 -5.237 -4.800 1.00 91.19 74 GLU A O 1
ATOM 625 N N . PHE A 1 75 ? 9.236 -4.063 -3.808 1.00 91.75 75 PHE A N 1
ATOM 626 C CA . PHE A 1 75 ? 8.235 -4.345 -4.837 1.00 91.75 75 PHE A CA 1
ATOM 627 C C . PHE A 1 75 ? 8.694 -3.933 -6.246 1.00 91.75 75 PHE A C 1
ATOM 629 O O . PHE A 1 75 ? 8.641 -4.735 -7.183 1.00 91.75 75 PHE A O 1
ATOM 636 N N . VAL A 1 76 ? 9.167 -2.691 -6.410 1.00 93.88 76 VAL A N 1
ATOM 637 C CA . VAL A 1 76 ? 9.632 -2.198 -7.717 1.00 93.88 76 VAL A CA 1
ATOM 638 C C . VAL A 1 76 ? 10.848 -2.996 -8.192 1.00 93.88 76 VAL A C 1
ATOM 640 O O . VAL A 1 76 ? 10.875 -3.428 -9.347 1.00 93.88 76 VAL A O 1
ATOM 643 N N . ALA A 1 77 ? 11.821 -3.243 -7.313 1.00 91.94 77 ALA A N 1
ATOM 644 C CA . ALA A 1 77 ? 13.035 -3.988 -7.635 1.00 91.94 77 ALA A CA 1
ATOM 645 C C . ALA A 1 77 ? 12.738 -5.443 -8.038 1.00 91.94 77 ALA A C 1
ATOM 647 O O . ALA A 1 77 ? 13.272 -5.926 -9.036 1.00 91.94 77 ALA A O 1
ATOM 648 N N . SER A 1 78 ? 11.842 -6.124 -7.317 1.00 90.38 78 SER A N 1
ATOM 649 C CA . SER A 1 78 ? 11.440 -7.506 -7.602 1.00 90.38 78 SER A CA 1
ATOM 650 C C . SER A 1 78 ? 10.656 -7.657 -8.902 1.00 90.38 78 SER A C 1
ATOM 652 O O . SER A 1 78 ? 10.640 -8.742 -9.476 1.00 90.38 78 SER A O 1
ATOM 654 N N . SER A 1 79 ? 10.029 -6.588 -9.398 1.00 89.94 79 SER A N 1
ATOM 655 C CA . SER A 1 79 ? 9.276 -6.646 -10.652 1.00 89.94 79 SER A CA 1
ATOM 656 C C . SER A 1 79 ? 10.151 -6.857 -11.894 1.00 89.94 79 SER A C 1
ATOM 658 O O . SER A 1 79 ? 9.644 -7.290 -12.928 1.00 89.94 79 SER A O 1
ATOM 660 N N . ALA A 1 80 ? 11.444 -6.509 -11.813 1.00 88.00 80 ALA A N 1
ATOM 661 C CA . ALA A 1 80 ? 12.387 -6.480 -12.935 1.00 88.00 80 ALA A CA 1
ATOM 662 C C . ALA A 1 80 ? 11.865 -5.735 -14.189 1.00 88.00 80 ALA A C 1
ATOM 664 O O . ALA A 1 80 ? 12.369 -5.943 -15.294 1.00 88.00 80 ALA A O 1
ATOM 665 N N . HIS A 1 81 ? 10.860 -4.861 -14.035 1.00 91.06 81 HIS A N 1
ATOM 666 C CA . HIS A 1 81 ? 10.159 -4.226 -15.144 1.00 91.06 81 HIS A CA 1
ATOM 667 C C . HIS A 1 81 ? 10.399 -2.707 -15.150 1.00 91.06 81 HIS A C 1
ATOM 669 O O . HIS A 1 81 ? 10.012 -2.020 -14.204 1.00 91.06 81 HIS A O 1
ATOM 675 N N . PRO A 1 82 ? 10.962 -2.132 -16.230 1.00 89.12 82 PRO A N 1
ATOM 676 C CA . PRO A 1 82 ? 11.422 -0.738 -16.241 1.00 89.12 82 PRO A CA 1
ATOM 677 C C . PRO A 1 82 ? 10.294 0.300 -16.154 1.00 89.12 82 PRO A C 1
ATOM 679 O O . PRO A 1 82 ? 10.553 1.469 -15.885 1.00 89.12 82 PRO A O 1
ATOM 682 N N . TYR A 1 83 ? 9.047 -0.109 -16.397 1.00 89.69 83 TYR A N 1
ATOM 683 C CA . TYR A 1 83 ? 7.883 0.780 -16.360 1.00 89.69 83 TYR A CA 1
ATOM 684 C C . TYR A 1 83 ? 7.072 0.690 -15.064 1.00 89.69 83 TYR A C 1
ATOM 686 O O . TYR A 1 83 ? 6.065 1.385 -14.938 1.00 89.69 83 TYR A O 1
ATOM 694 N N . ILE A 1 84 ? 7.466 -0.166 -14.114 1.00 91.69 84 ILE A N 1
ATOM 695 C CA . ILE A 1 84 ? 6.829 -0.189 -12.797 1.00 91.69 84 ILE A CA 1
ATOM 696 C C . ILE A 1 84 ? 7.451 0.914 -11.944 1.00 91.69 84 ILE A C 1
ATOM 698 O O . ILE A 1 84 ? 8.658 0.961 -11.726 1.00 91.69 84 ILE A O 1
ATOM 702 N N . THR A 1 85 ? 6.602 1.818 -11.467 1.00 92.94 85 THR A N 1
ATOM 703 C CA . THR A 1 85 ? 6.989 2.945 -10.616 1.00 92.94 85 THR A CA 1
ATOM 704 C C . THR A 1 85 ? 6.051 3.016 -9.424 1.00 92.94 85 THR A C 1
ATOM 706 O O . THR A 1 85 ? 4.843 2.850 -9.595 1.00 92.94 85 THR A O 1
ATOM 709 N N . ALA A 1 86 ? 6.585 3.328 -8.247 1.00 93.81 86 ALA A N 1
ATOM 710 C CA . ALA A 1 86 ? 5.797 3.592 -7.050 1.00 93.81 86 ALA A CA 1
ATOM 711 C C . ALA A 1 86 ? 5.759 5.097 -6.753 1.00 93.81 86 ALA A C 1
ATOM 713 O O . ALA A 1 86 ? 6.710 5.827 -7.032 1.00 93.81 86 ALA A O 1
ATOM 714 N N . GLY A 1 87 ? 4.651 5.556 -6.177 1.00 93.62 87 GLY A N 1
ATOM 715 C CA . GLY A 1 87 ? 4.470 6.928 -5.721 1.00 93.62 87 GLY A CA 1
ATOM 716 C C . GLY A 1 87 ? 3.653 6.951 -4.437 1.00 93.62 87 GLY A C 1
ATOM 717 O O . GLY A 1 87 ? 2.893 6.025 -4.164 1.00 93.62 87 GLY A O 1
ATOM 718 N N . PHE A 1 88 ? 3.815 8.014 -3.65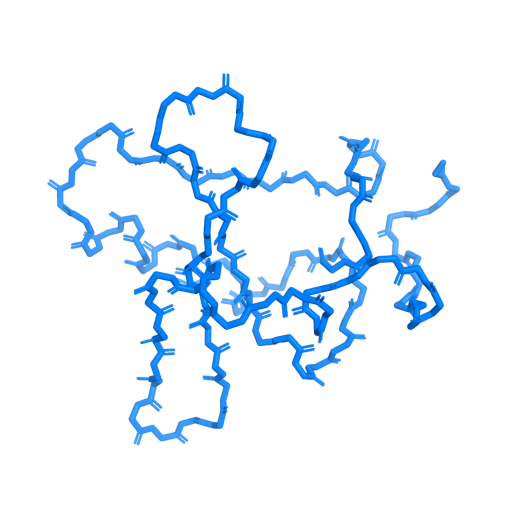5 1.00 93.06 88 PHE A N 1
ATOM 719 C CA . PHE A 1 88 ? 3.095 8.221 -2.405 1.00 93.06 88 PHE A CA 1
ATOM 720 C C . PHE 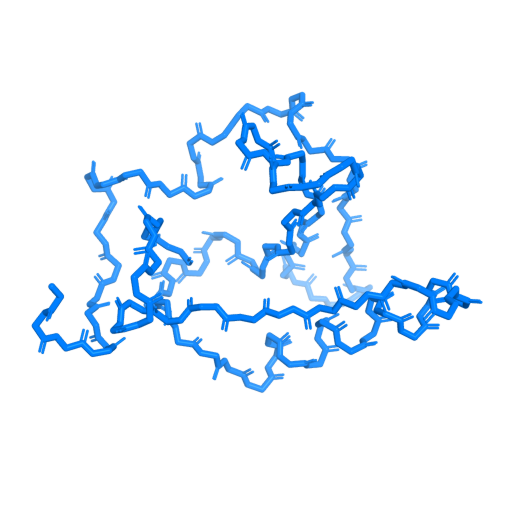A 1 88 ? 2.471 9.615 -2.401 1.00 93.06 88 PHE A C 1
ATOM 722 O O . PHE A 1 88 ? 3.160 10.606 -2.642 1.00 93.06 88 PHE A O 1
ATOM 729 N N . ASN A 1 89 ? 1.178 9.679 -2.088 1.00 90.25 89 ASN A N 1
ATOM 730 C CA . ASN A 1 89 ? 0.470 10.929 -1.849 1.00 90.25 89 ASN A CA 1
ATOM 731 C C . ASN A 1 89 ? 0.183 11.026 -0.353 1.00 90.25 89 ASN A C 1
ATOM 733 O O . ASN A 1 89 ? -0.469 10.151 0.209 1.00 90.25 89 ASN A O 1
ATOM 737 N N . SER A 1 90 ? 0.655 12.093 0.286 1.00 89.62 90 SER A N 1
ATOM 738 C CA . SER A 1 90 ? 0.281 12.397 1.667 1.00 89.62 90 SER A CA 1
ATOM 739 C C . SER A 1 90 ? -1.094 13.067 1.727 1.00 89.62 90 SER A C 1
ATOM 741 O O . SER A 1 90 ? -1.624 13.523 0.709 1.00 89.62 90 SER A O 1
ATOM 743 N N . LEU A 1 91 ? -1.641 13.230 2.932 1.00 87.31 91 LEU A N 1
ATOM 744 C CA . LEU A 1 91 ? -2.896 13.959 3.146 1.00 87.31 91 LEU A CA 1
ATOM 745 C C . LEU A 1 91 ? -2.862 15.378 2.558 1.00 87.31 91 LEU A C 1
ATOM 747 O O . LEU A 1 91 ? -3.775 15.781 1.845 1.00 87.31 91 LEU A O 1
ATOM 751 N N . CYS A 1 92 ? -1.783 16.137 2.773 1.00 87.88 92 CYS A N 1
ATOM 752 C CA . CYS A 1 92 ? -1.642 17.469 2.166 1.00 87.88 92 CYS A CA 1
ATOM 753 C C . CYS A 1 92 ? -1.386 17.420 0.646 1.00 87.88 92 CYS A C 1
ATOM 755 O O . CYS A 1 92 ? -1.528 18.437 -0.026 1.00 87.88 92 CYS A O 1
ATOM 757 N N . GLY A 1 93 ? -1.049 16.248 0.104 1.00 85.56 93 GLY A N 1
ATOM 758 C CA . GLY A 1 93 ? -1.005 15.942 -1.326 1.00 85.56 93 GLY A CA 1
ATOM 759 C C . GLY A 1 93 ? -2.341 15.451 -1.896 1.00 85.56 93 GLY A C 1
ATOM 760 O O . GLY A 1 93 ? -2.342 14.800 -2.936 1.00 85.56 93 GLY A O 1
ATOM 761 N N . TYR A 1 94 ? -3.465 15.748 -1.231 1.00 84.00 94 TYR A N 1
ATOM 762 C CA . TYR A 1 94 ? -4.827 15.376 -1.641 1.00 84.00 94 TYR A CA 1
ATOM 763 C C . TYR A 1 94 ? -5.119 13.868 -1.656 1.00 84.00 94 TYR A C 1
ATOM 765 O O . TYR A 1 94 ? -5.991 13.410 -2.397 1.00 84.00 94 TYR A O 1
ATOM 773 N N . ALA A 1 95 ? -4.433 13.082 -0.827 1.00 86.25 95 ALA A N 1
ATOM 774 C CA . ALA A 1 95 ? -4.787 11.680 -0.642 1.00 86.25 95 ALA A CA 1
ATOM 775 C C . ALA A 1 95 ? -6.205 11.521 -0.059 1.00 86.25 95 ALA A C 1
ATOM 777 O O . ALA A 1 95 ? -6.631 12.269 0.819 1.00 86.25 95 ALA A O 1
ATOM 778 N N . SER A 1 96 ? -6.956 10.544 -0.569 1.00 82.06 96 SER A N 1
ATOM 779 C CA . SER A 1 96 ? -8.382 10.350 -0.265 1.00 82.06 96 SER A CA 1
ATOM 780 C C . SER A 1 96 ? -8.668 9.254 0.766 1.00 82.06 96 SER A C 1
ATOM 782 O O . SER A 1 96 ? -9.813 9.107 1.193 1.00 82.06 96 SER A O 1
ATOM 784 N N . VAL A 1 97 ? -7.652 8.483 1.166 1.00 84.44 97 VAL A N 1
ATOM 785 C CA . VAL A 1 97 ? -7.790 7.309 2.041 1.00 84.44 97 VAL A CA 1
ATOM 786 C C . VAL A 1 97 ? -7.145 7.575 3.398 1.00 84.44 97 VAL A C 1
ATOM 788 O O . VAL A 1 97 ? -6.101 8.215 3.477 1.00 84.44 97 VAL A O 1
ATOM 791 N N . ASN A 1 98 ? -7.771 7.073 4.465 1.00 84.69 98 ASN A N 1
ATOM 792 C CA . ASN A 1 98 ? -7.233 7.068 5.825 1.00 84.69 98 ASN A CA 1
ATOM 793 C C . ASN A 1 98 ? -6.378 5.802 6.037 1.00 84.69 98 ASN A C 1
ATOM 795 O O . ASN A 1 98 ? -6.778 4.911 6.786 1.00 84.69 98 ASN A O 1
ATOM 799 N N . HIS A 1 99 ? -5.282 5.685 5.280 1.00 84.25 99 HIS A N 1
ATOM 800 C CA . HIS A 1 99 ? -4.267 4.625 5.369 1.00 84.25 99 HIS A CA 1
ATOM 801 C C . HIS A 1 99 ? -3.028 5.013 4.564 1.00 84.25 99 HIS A C 1
ATOM 803 O O . HIS A 1 99 ? -3.217 5.487 3.417 1.00 84.25 99 HIS A O 1
#

Secondary structure (DSSP, 8-state):
---TTPPP-TTS--GGGS-GGGEEEEEE-TT---EEEEEE-SS-SSTT-EEEE--GGG---S---HHHHHHHHHHHHHT--TT-------GGGT--S--

Foldseek 3Di:
DPDLQDAQDPVFAAPVPDDPVQFPDWDDDPPDPWTWTWGHDPDAPDPPDIDTDTRRVVSGALDQDPVNVVSQVCVVVVVVDPPDDDDGATVVSVDDHRD

Sequence (99 aa):
FEHVNTPFDNKKFNFNKIKDEEILFSLDKEQQTDKHLIIINNAPIRPYHVLLVHDRQLEQSQVLTIDCIVFGFEFVASSAHPYITAGFNSLCGYASVNH

Radius of gyration: 13.5 Å; chains: 1; bounding box: 28×36×30 Å

pLDDT: mean 88.81, std 7.97, range [60.0, 96.38]